Protein AF-A0A2Z4U0R3-F1 (afdb_monomer)

Organism: NCBI:txid2259178

Mean predicted aligned error: 1.86 Å

Foldseek 3Di:
DCCVVPNDPDDDDDDCQQQVQPVGNVLSVVLVVLLVVQLVVCVVVVHPCVVCVVVSLVVSCVVRVSNVSSCVVCVPDDDDDDDD

Sequence (84 aa):
QLLDYLGEDVVLQFGGGTIGHPDGIQAGATANRVALEAMVLARNEGRDYVAEGPQILKDAAKTCGPLQTALDLWKNITFNYTST

Solvent-accessible surface area (backbone atoms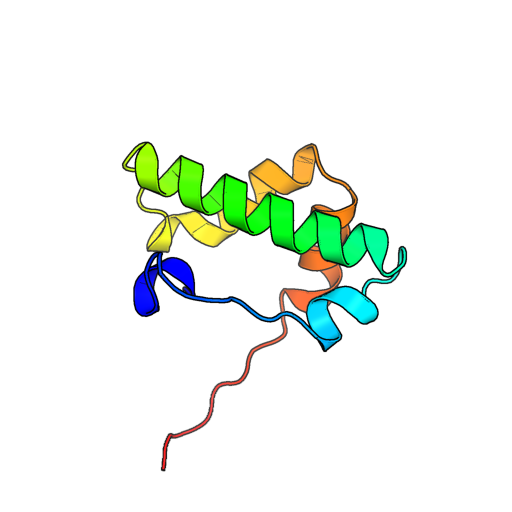 only — not comparable to full-atom values): 5112 Å² total; per-residue (Å²): 96,68,59,78,78,60,55,76,99,62,84,89,83,57,63,67,72,14,64,66,29,90,83,33,48,70,33,16,48,49,20,56,50,52,49,50,53,54,52,53,50,41,42,75,73,69,47,64,46,74,84,42,36,72,56,56,49,52,60,54,19,77,82,29,68,45,32,38,54,51,47,70,73,48,72,85,71,81,87,89,74,87,82,132

Radius of gyration: 13.17 Å; Cα contacts (8 Å, |Δi|>4): 67; chains: 1; bounding box: 31×30×33 Å

pLDDT: mean 98.31, std 0.65, range [95.62, 98.88]

Secondary structure (DSSP, 8-state):
-HHHHH-SSS----SHHHHT-TT-HHHHHHHHHHHHHHHHHHHHTT--TTTSHHHHHHHHHTT-HHHHHHHHHHTT--------

Nearest PDB structures (foldseek):
  8bdb-assembly1_M  TM=1.004E+00  e=2.283E-10  Griffithsia monilis
  8bdb-assembly1_A  TM=1.004E+00  e=3.078E-10  Griffithsia monilis
  1bwv-assembly1_A  TM=1.006E+00  e=1.641E-09  Galdieria partita
  7qsw-assembly1_C  TM=9.984E-01  e=7.745E-07  synthetic construct
  7qsv-assembly1_B  TM=9.784E-01  e=1.495E-06  synthetic construct

Structure (mmCIF, N/CA/C/O backbone):
data_AF-A0A2Z4U0R3-F1
#
_entry.id   AF-A0A2Z4U0R3-F1
#
loop_
_atom_site.group_PDB
_atom_site.id
_atom_site.type_symbol
_atom_site.label_atom_id
_atom_site.label_alt_id
_atom_site.label_comp_id
_atom_site.label_asym_id
_atom_site.label_entity_id
_atom_site.label_seq_id
_atom_site.pdbx_PDB_ins_code
_atom_site.Cartn_x
_atom_site.Cartn_y
_atom_site.Cartn_z
_atom_site.occupancy
_at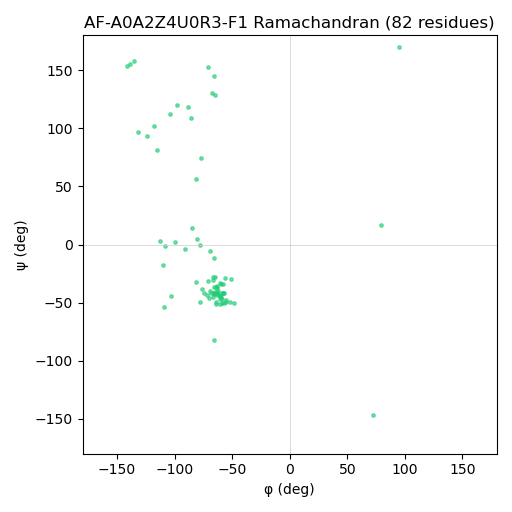om_site.B_iso_or_equiv
_atom_site.auth_seq_id
_atom_site.auth_comp_id
_atom_site.auth_asym_id
_atom_site.auth_atom_id
_atom_site.pdbx_PDB_model_num
ATOM 1 N N . GLN A 1 1 ? -8.963 -2.939 -2.484 1.00 97.62 1 GLN A N 1
ATOM 2 C CA . GLN A 1 1 ? -9.014 -4.068 -3.439 1.00 97.62 1 GLN A CA 1
ATOM 3 C C . GLN A 1 1 ? -8.414 -5.338 -2.842 1.00 97.62 1 GLN A C 1
ATOM 5 O O . GLN A 1 1 ? -9.195 -6.167 -2.421 1.00 97.62 1 GLN A O 1
ATOM 10 N N . LEU A 1 2 ? -7.086 -5.510 -2.737 1.00 98.44 2 LEU A N 1
ATOM 11 C CA . LEU A 1 2 ? -6.507 -6.789 -2.266 1.00 98.44 2 LEU A CA 1
ATOM 12 C C . LEU A 1 2 ? -7.035 -7.244 -0.895 1.00 98.44 2 LEU A C 1
ATOM 14 O O . LEU A 1 2 ? -7.504 -8.367 -0.784 1.00 98.44 2 LEU A O 1
ATOM 18 N N . LEU A 1 3 ? -7.029 -6.363 0.111 1.00 98.00 3 LEU A N 1
ATOM 19 C CA . LEU A 1 3 ? -7.563 -6.684 1.444 1.00 98.00 3 LEU A CA 1
ATOM 20 C C . LEU A 1 3 ? -9.056 -7.044 1.443 1.00 98.00 3 LEU A C 1
ATOM 22 O O . LEU A 1 3 ? -9.476 -7.871 2.239 1.00 98.00 3 LEU A O 1
ATOM 26 N N . ASP A 1 4 ? -9.832 -6.436 0.545 1.00 98.19 4 ASP A N 1
ATOM 27 C CA . ASP A 1 4 ? -11.278 -6.659 0.432 1.00 98.19 4 ASP A CA 1
ATOM 28 C C . ASP A 1 4 ? -11.583 -8.040 -0.157 1.00 98.19 4 ASP A C 1
ATOM 30 O O . ASP A 1 4 ? -12.404 -8.783 0.368 1.00 98.19 4 ASP A O 1
ATOM 34 N N . TYR A 1 5 ? -10.847 -8.433 -1.198 1.00 98.44 5 TYR A N 1
ATOM 35 C CA . TYR A 1 5 ? -11.049 -9.730 -1.841 1.00 98.44 5 TYR A CA 1
ATOM 36 C C . TYR A 1 5 ? -10.382 -10.899 -1.119 1.00 98.44 5 TYR A C 1
ATOM 38 O O . TYR A 1 5 ? -10.869 -12.023 -1.212 1.00 98.44 5 TYR A O 1
ATOM 46 N N . LEU A 1 6 ? -9.239 -10.667 -0.469 1.00 98.31 6 LEU A N 1
ATOM 47 C CA . LEU A 1 6 ? -8.363 -11.741 0.005 1.00 98.31 6 LEU A CA 1
ATOM 48 C C . LEU A 1 6 ? -8.339 -11.888 1.533 1.00 98.31 6 LEU A C 1
ATOM 50 O O . LEU A 1 6 ? -7.936 -12.938 2.022 1.00 98.31 6 LEU A O 1
ATOM 54 N N . GLY A 1 7 ? -8.776 -10.879 2.292 1.00 96.44 7 GLY A N 1
ATOM 55 C CA . GLY A 1 7 ? -8.774 -10.929 3.755 1.00 96.44 7 GLY A CA 1
ATOM 56 C C . GLY A 1 7 ? -7.376 -10.818 4.381 1.00 96.44 7 GLY A C 1
ATOM 57 O O . GLY A 1 7 ? -6.521 -10.086 3.882 1.00 96.44 7 GLY A O 1
ATOM 58 N N . GLU A 1 8 ? -7.173 -11.495 5.518 1.00 96.75 8 GLU A N 1
ATOM 59 C CA . GLU A 1 8 ? -5.983 -11.353 6.382 1.00 96.75 8 GLU A CA 1
ATOM 60 C C . GLU A 1 8 ? -4.962 -12.484 6.253 1.00 96.75 8 GLU A C 1
ATOM 62 O O . GLU A 1 8 ? -3.765 -12.214 6.168 1.00 96.75 8 GLU A O 1
ATOM 67 N N . ASP A 1 9 ? -5.419 -13.738 6.226 1.00 98.44 9 ASP A N 1
ATOM 68 C CA . ASP A 1 9 ? -4.559 -14.930 6.249 1.00 98.44 9 ASP A CA 1
ATOM 69 C C . ASP A 1 9 ? -4.003 -15.256 4.854 1.00 98.44 9 ASP A C 1
ATOM 71 O O . ASP A 1 9 ? -4.195 -16.337 4.296 1.00 98.44 9 ASP A O 1
ATOM 75 N N . VAL A 1 10 ? -3.321 -14.276 4.262 1.00 98.56 10 VAL A N 1
ATOM 76 C CA . VAL A 1 10 ? -2.769 -14.330 2.908 1.00 98.56 10 VAL A CA 1
ATOM 77 C C . VAL A 1 10 ? -1.378 -13.712 2.849 1.00 98.56 10 VAL A C 1
ATOM 79 O O . VAL A 1 10 ? -1.013 -12.837 3.631 1.00 98.56 10 VAL A O 1
ATOM 82 N N . VAL A 1 11 ? -0.589 -14.135 1.861 1.00 98.56 11 VAL A N 1
ATOM 83 C CA . VAL A 1 11 ? 0.700 -13.510 1.546 1.00 98.56 11 VAL A CA 1
ATOM 84 C C . VAL A 1 11 ? 0.542 -12.656 0.294 1.00 98.56 11 VAL A C 1
ATOM 86 O O . VAL A 1 11 ? 0.358 -13.180 -0.803 1.00 98.56 11 VAL A O 1
ATOM 89 N N . LEU A 1 12 ? 0.653 -11.335 0.440 1.00 98.62 12 LEU A N 1
ATOM 90 C CA . LEU A 1 12 ? 0.676 -10.407 -0.692 1.00 98.62 12 LEU A CA 1
ATOM 91 C C . LEU A 1 12 ? 2.112 -10.275 -1.222 1.00 98.62 12 LEU A C 1
ATOM 93 O O . LEU A 1 12 ? 2.979 -9.701 -0.563 1.00 98.62 12 LEU A O 1
ATOM 97 N N . GLN A 1 13 ? 2.377 -10.830 -2.406 1.00 98.69 13 GLN A N 1
ATOM 98 C CA . GLN A 1 13 ? 3.710 -10.829 -3.015 1.00 98.69 13 GLN A CA 1
ATOM 99 C C . GLN A 1 13 ? 3.863 -9.702 -4.041 1.00 98.69 13 GLN A C 1
ATOM 101 O O . GLN A 1 13 ? 3.184 -9.677 -5.065 1.00 98.69 13 GLN A O 1
ATOM 106 N N . PHE A 1 14 ? 4.824 -8.806 -3.810 1.00 98.56 14 PHE A N 1
ATOM 107 C CA . PHE A 1 14 ? 5.128 -7.684 -4.700 1.00 98.56 14 PHE A CA 1
ATOM 108 C C . PHE A 1 14 ? 6.538 -7.831 -5.284 1.00 98.56 14 PHE A C 1
ATOM 110 O O . PHE A 1 14 ? 7.482 -7.231 -4.780 1.00 98.56 14 PHE A O 1
ATOM 117 N N . GLY A 1 15 ? 6.700 -8.638 -6.340 1.00 98.38 15 GLY A N 1
ATOM 118 C CA . GLY A 1 15 ? 7.994 -8.826 -7.016 1.00 98.38 15 GLY A CA 1
ATOM 119 C C . GLY A 1 15 ? 8.471 -7.545 -7.710 1.00 98.38 15 GLY A C 1
ATOM 120 O O . GLY A 1 15 ? 9.243 -6.763 -7.151 1.00 98.38 15 GLY A O 1
ATOM 121 N N . GLY A 1 16 ? 7.956 -7.286 -8.917 1.00 98.31 16 GLY A N 1
ATOM 122 C CA . GLY A 1 16 ? 8.260 -6.057 -9.664 1.00 98.31 16 GLY A CA 1
ATOM 123 C C . GLY A 1 16 ? 7.892 -4.777 -8.903 1.00 98.31 16 GLY A C 1
ATOM 124 O O . GLY A 1 16 ? 8.640 -3.807 -8.957 1.00 98.31 16 GLY A O 1
ATOM 125 N N . GLY A 1 17 ? 6.812 -4.809 -8.112 1.00 98.00 17 GLY A N 1
ATOM 126 C CA . GLY A 1 17 ? 6.376 -3.690 -7.264 1.00 98.00 17 GLY A CA 1
ATOM 127 C C . GLY A 1 17 ? 7.283 -3.378 -6.064 1.00 98.00 17 GLY A C 1
ATOM 128 O O . GLY A 1 17 ? 7.048 -2.396 -5.372 1.00 98.00 17 GLY A O 1
ATOM 129 N N . THR A 1 18 ? 8.312 -4.190 -5.798 1.00 98.75 18 THR A N 1
ATOM 130 C CA . THR A 1 18 ? 9.354 -3.888 -4.798 1.00 98.75 18 THR A CA 1
ATOM 131 C C . THR A 1 18 ? 10.675 -3.563 -5.483 1.00 98.75 18 THR A C 1
ATOM 133 O O . THR A 1 18 ? 11.265 -2.514 -5.244 1.00 98.75 18 THR A O 1
ATOM 136 N N . ILE A 1 19 ? 11.143 -4.461 -6.355 1.00 98.62 19 ILE A N 1
ATOM 137 C CA . ILE A 1 19 ? 12.477 -4.358 -6.966 1.00 98.62 19 ILE A CA 1
ATOM 138 C C . ILE A 1 19 ? 12.539 -3.208 -7.980 1.00 98.62 19 ILE A C 1
ATOM 140 O O . ILE A 1 19 ? 13.584 -2.584 -8.130 1.00 98.62 19 ILE A O 1
ATOM 144 N N . GLY A 1 20 ? 11.423 -2.899 -8.645 1.00 98.31 20 GLY A N 1
ATOM 145 C CA . GLY A 1 20 ? 11.326 -1.818 -9.625 1.00 98.31 20 GLY A CA 1
ATOM 146 C C . GLY A 1 20 ? 11.149 -0.420 -9.027 1.00 98.31 20 GLY A C 1
ATOM 147 O O . GLY A 1 20 ? 10.931 0.520 -9.787 1.00 98.31 20 GLY A O 1
ATOM 148 N N . HIS A 1 21 ? 11.198 -0.263 -7.700 1.00 98.75 21 HIS A N 1
ATOM 149 C CA . HIS A 1 21 ? 11.083 1.050 -7.072 1.00 98.75 21 HIS A CA 1
ATOM 150 C C . HIS A 1 21 ? 12.319 1.916 -7.397 1.00 98.75 21 HIS A C 1
ATOM 152 O O . HIS A 1 21 ? 13.446 1.452 -7.202 1.00 98.75 21 HIS A O 1
ATOM 158 N N . PRO A 1 22 ? 12.153 3.172 -7.852 1.00 98.31 22 PRO A N 1
ATOM 159 C CA . PRO A 1 22 ? 13.257 3.989 -8.368 1.00 98.31 22 PRO A CA 1
ATOM 160 C C . PRO A 1 22 ? 14.276 4.367 -7.286 1.00 98.31 22 PRO A C 1
ATOM 162 O O . PRO A 1 22 ? 15.467 4.434 -7.566 1.00 98.31 22 PRO A O 1
ATOM 165 N N . ASP A 1 23 ? 13.826 4.508 -6.037 1.00 98.56 23 ASP A N 1
ATOM 166 C CA . ASP A 1 23 ? 14.697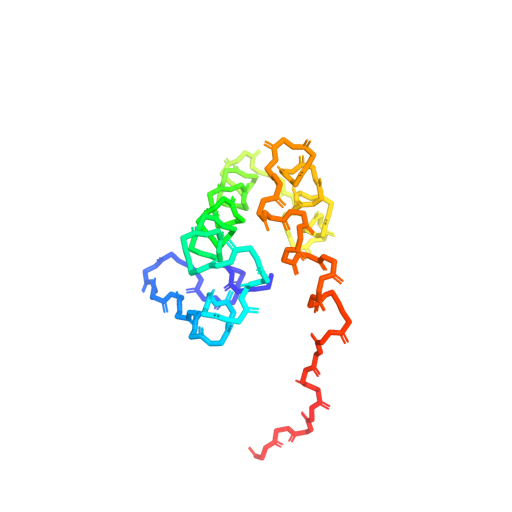 4.793 -4.885 1.00 98.56 23 ASP A CA 1
ATOM 167 C C . ASP A 1 23 ? 15.319 3.521 -4.261 1.00 98.56 23 ASP A C 1
ATOM 169 O O . ASP A 1 23 ? 15.840 3.543 -3.146 1.00 98.56 23 ASP A O 1
ATOM 173 N N . GLY A 1 24 ? 15.248 2.387 -4.965 1.00 98.50 24 GLY A N 1
ATOM 174 C CA . GLY A 1 24 ? 15.856 1.117 -4.573 1.00 98.50 24 GLY A CA 1
ATOM 175 C C . GLY A 1 24 ? 14.928 0.147 -3.830 1.00 98.50 24 GLY A C 1
ATOM 176 O O . GLY A 1 24 ? 13.823 0.476 -3.397 1.00 98.50 24 GLY A O 1
ATOM 177 N N . ILE A 1 25 ? 15.412 -1.089 -3.660 1.00 98.75 25 ILE A N 1
ATOM 178 C CA . ILE A 1 25 ? 14.640 -2.237 -3.143 1.00 98.75 25 ILE A CA 1
ATOM 179 C C . ILE A 1 25 ? 14.086 -1.975 -1.735 1.00 98.75 25 ILE A C 1
ATOM 181 O O . ILE A 1 25 ? 12.934 -2.299 -1.449 1.00 98.75 25 ILE A O 1
ATOM 185 N N . GLN A 1 26 ? 14.884 -1.368 -0.850 1.00 98.81 26 GLN A N 1
AT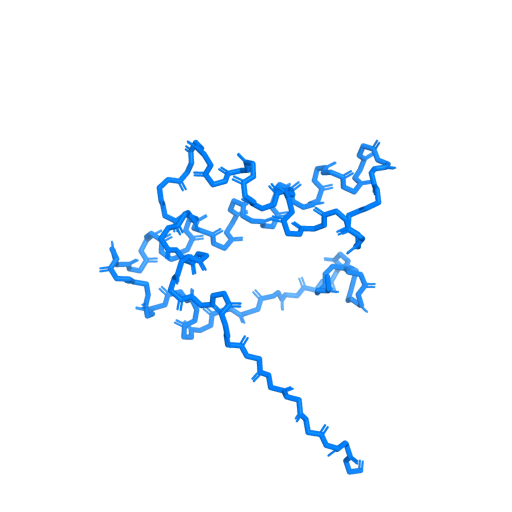OM 186 C CA . GLN A 1 26 ? 14.454 -1.058 0.518 1.00 98.81 26 GLN A CA 1
ATOM 187 C C . GLN A 1 26 ? 13.301 -0.045 0.541 1.00 98.81 26 GLN A C 1
ATOM 189 O O . GLN A 1 26 ? 12.384 -0.175 1.356 1.00 98.81 26 GLN A O 1
ATO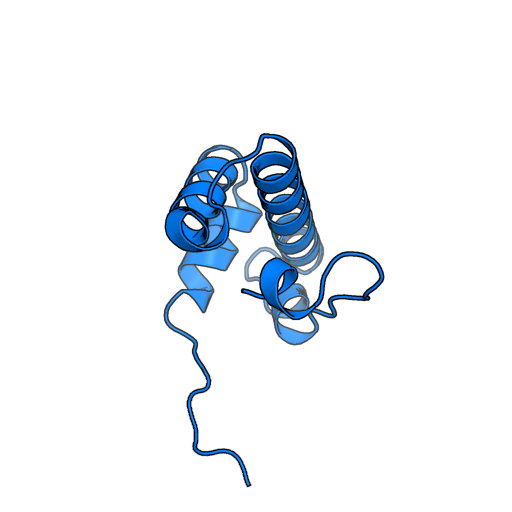M 194 N N . ALA A 1 27 ? 13.316 0.932 -0.370 1.00 98.75 27 ALA A N 1
ATOM 195 C CA . ALA A 1 27 ? 12.234 1.895 -0.516 1.00 98.75 27 ALA A CA 1
ATOM 196 C C . ALA A 1 27 ? 10.959 1.202 -1.021 1.00 98.75 27 ALA A C 1
ATOM 198 O O . ALA A 1 27 ? 9.905 1.364 -0.412 1.00 98.75 27 ALA A O 1
ATOM 199 N N . GLY A 1 28 ? 11.064 0.332 -2.032 1.00 98.81 28 GLY A N 1
ATOM 200 C CA . GLY A 1 28 ? 9.928 -0.466 -2.508 1.00 98.81 28 GLY A CA 1
ATOM 201 C C . GLY A 1 28 ? 9.310 -1.348 -1.417 1.00 98.81 28 GLY A C 1
ATOM 202 O O . GLY A 1 28 ? 8.090 -1.403 -1.270 1.00 98.81 28 GLY A O 1
ATOM 203 N N . ALA A 1 29 ? 10.142 -1.985 -0.589 1.00 98.88 29 ALA A N 1
ATOM 204 C CA . ALA A 1 29 ? 9.665 -2.802 0.525 1.00 98.88 29 ALA A CA 1
ATOM 205 C C . ALA A 1 29 ? 8.958 -1.945 1.588 1.00 98.88 29 ALA A C 1
ATOM 207 O O . ALA A 1 29 ? 7.884 -2.310 2.067 1.00 98.88 29 ALA A O 1
ATOM 208 N N . THR A 1 30 ? 9.529 -0.779 1.908 1.00 98.88 30 THR A N 1
ATOM 209 C CA . THR A 1 30 ? 8.920 0.207 2.815 1.00 98.88 30 THR A CA 1
ATOM 210 C C . THR A 1 30 ? 7.563 0.679 2.294 1.00 98.88 30 THR A C 1
ATOM 212 O O . THR A 1 30 ? 6.599 0.698 3.053 1.00 98.88 30 THR A O 1
ATOM 215 N N . ALA A 1 31 ? 7.456 1.000 1.002 1.00 98.88 31 ALA A N 1
ATOM 216 C CA . ALA A 1 31 ? 6.217 1.462 0.383 1.00 98.88 31 ALA A CA 1
ATOM 217 C C . ALA A 1 31 ? 5.084 0.432 0.528 1.00 98.88 31 ALA A C 1
ATOM 219 O O . ALA A 1 31 ? 4.004 0.766 1.018 1.00 98.88 31 ALA A O 1
ATOM 220 N N . ASN A 1 32 ? 5.347 -0.833 0.179 1.00 98.81 32 ASN A N 1
ATOM 221 C CA . ASN A 1 32 ? 4.356 -1.909 0.286 1.00 98.81 32 ASN A CA 1
ATOM 222 C C . ASN A 1 32 ? 3.922 -2.151 1.741 1.00 98.81 32 ASN A C 1
ATOM 224 O O . ASN A 1 32 ? 2.736 -2.341 2.013 1.00 98.81 32 ASN A O 1
ATOM 228 N N . ARG A 1 33 ? 4.871 -2.097 2.686 1.00 98.88 33 ARG A N 1
ATOM 229 C CA . ARG A 1 33 ? 4.602 -2.259 4.121 1.00 98.88 33 ARG A CA 1
ATOM 230 C C . ARG A 1 33 ? 3.705 -1.143 4.662 1.00 98.88 33 ARG A C 1
ATOM 232 O O . ARG A 1 33 ? 2.685 -1.438 5.277 1.00 98.88 33 ARG A O 1
ATOM 239 N N . VAL A 1 34 ? 4.055 0.118 4.397 1.00 98.88 34 VAL A N 1
ATOM 240 C CA . VAL A 1 34 ? 3.291 1.285 4.869 1.00 98.88 34 VAL A CA 1
ATOM 241 C C . VAL A 1 34 ? 1.889 1.303 4.262 1.00 98.88 34 VAL A C 1
ATOM 243 O O . VAL A 1 34 ? 0.925 1.554 4.980 1.00 98.88 34 VAL A O 1
ATOM 246 N N . ALA A 1 35 ? 1.749 0.980 2.971 1.00 98.88 35 ALA A N 1
ATOM 247 C CA . ALA A 1 35 ? 0.441 0.871 2.326 1.00 98.88 35 ALA A CA 1
ATOM 248 C C . ALA A 1 35 ? -0.453 -0.174 3.011 1.00 98.88 35 ALA A C 1
ATOM 250 O O . ALA A 1 35 ? -1.614 0.107 3.303 1.00 98.88 35 ALA A O 1
ATOM 251 N N . LEU A 1 36 ? 0.084 -1.367 3.289 1.00 98.75 36 LEU A N 1
ATOM 252 C CA . LEU A 1 36 ? -0.667 -2.439 3.940 1.00 98.75 36 LEU A CA 1
ATOM 253 C C . LEU A 1 36 ? -1.097 -2.052 5.360 1.00 98.75 36 LEU A C 1
ATOM 255 O O . LEU A 1 36 ? -2.273 -2.178 5.692 1.00 98.75 36 LEU A O 1
ATOM 259 N N . GLU A 1 37 ? -0.170 -1.553 6.180 1.00 98.81 37 GLU A N 1
ATOM 260 C CA . GLU A 1 37 ? -0.457 -1.171 7.568 1.00 98.81 37 GLU A CA 1
ATOM 261 C C . GLU A 1 37 ? -1.474 -0.021 7.647 1.00 98.81 37 GLU A C 1
ATOM 263 O O . GLU A 1 37 ? -2.414 -0.096 8.438 1.00 98.81 37 GLU A O 1
ATOM 268 N N . ALA A 1 38 ? -1.361 0.994 6.780 1.00 98.81 38 ALA A N 1
ATOM 269 C CA . ALA A 1 38 ? -2.318 2.102 6.720 1.00 98.81 38 ALA A CA 1
ATOM 270 C C . ALA A 1 38 ? -3.731 1.633 6.343 1.00 98.81 38 ALA A C 1
ATOM 272 O O . ALA A 1 38 ? -4.719 2.063 6.941 1.00 98.81 38 ALA A O 1
ATOM 273 N N . MET A 1 39 ? -3.834 0.725 5.369 1.00 98.75 39 MET A N 1
ATOM 274 C CA . MET A 1 39 ? -5.119 0.179 4.937 1.00 98.75 39 MET A CA 1
ATOM 275 C C . MET A 1 39 ? -5.754 -0.728 6.001 1.00 98.75 39 MET A C 1
ATOM 277 O O . MET A 1 39 ? -6.962 -0.648 6.221 1.00 98.75 39 MET A O 1
ATOM 281 N N . VAL A 1 40 ? -4.959 -1.557 6.687 1.00 98.56 40 VAL A N 1
ATOM 282 C CA . VAL A 1 40 ? -5.435 -2.411 7.791 1.00 98.56 40 VAL A CA 1
ATOM 283 C C . VAL A 1 40 ? -5.899 -1.567 8.977 1.00 98.56 40 VAL A C 1
ATOM 285 O O . VAL A 1 40 ? -6.952 -1.856 9.543 1.00 98.56 40 VAL A O 1
ATOM 288 N N . LEU A 1 41 ? -5.167 -0.504 9.327 1.00 98.56 41 LEU A N 1
ATOM 289 C CA . LEU A 1 41 ? -5.578 0.419 10.384 1.00 98.56 41 LEU A CA 1
ATOM 290 C C . LEU A 1 41 ? -6.921 1.078 10.050 1.00 98.56 41 LEU A C 1
ATOM 292 O O . LEU A 1 41 ? -7.852 0.984 10.844 1.00 98.56 41 LEU A O 1
ATOM 296 N N . ALA A 1 42 ? -7.055 1.656 8.852 1.00 98.56 42 ALA A N 1
ATOM 297 C CA . ALA A 1 42 ? -8.295 2.300 8.419 1.00 98.56 42 ALA A CA 1
ATOM 298 C C . ALA A 1 42 ? -9.495 1.338 8.446 1.00 98.56 42 ALA A C 1
ATOM 300 O O . ALA A 1 42 ? -10.577 1.703 8.906 1.00 98.56 42 ALA A O 1
ATOM 301 N N . ARG A 1 43 ? -9.297 0.092 8.000 1.00 98.25 43 ARG A N 1
ATOM 302 C CA . ARG A 1 43 ? -10.311 -0.965 8.098 1.00 98.25 43 ARG A CA 1
ATOM 303 C C . ARG A 1 43 ? -10.694 -1.243 9.554 1.00 98.25 43 ARG A C 1
ATOM 305 O O . ARG A 1 43 ? -11.878 -1.327 9.861 1.00 98.25 43 ARG A O 1
ATOM 312 N N . ASN A 1 44 ? -9.714 -1.388 10.446 1.00 98.44 44 ASN A N 1
ATOM 313 C CA . ASN A 1 44 ? -9.957 -1.688 11.862 1.00 98.44 44 ASN A CA 1
ATOM 314 C C . ASN A 1 44 ? -10.655 -0.535 12.599 1.00 98.44 44 ASN A C 1
ATOM 316 O O . ASN A 1 44 ? -11.396 -0.777 13.547 1.00 98.44 44 ASN A O 1
ATOM 320 N N . GLU A 1 45 ? -10.459 0.701 12.144 1.00 98.44 45 GLU A N 1
ATOM 321 C CA . GLU A 1 45 ? -11.175 1.892 12.619 1.00 98.44 45 GLU A CA 1
ATOM 322 C C . GLU A 1 45 ? -12.602 2.012 12.048 1.00 98.44 45 GLU A C 1
ATOM 324 O O . GLU A 1 45 ? -13.322 2.952 12.376 1.00 98.44 45 GLU A O 1
ATOM 329 N N . GLY A 1 46 ? -13.035 1.065 11.210 1.00 98.12 46 GLY A N 1
ATOM 330 C CA . GLY A 1 46 ? -14.3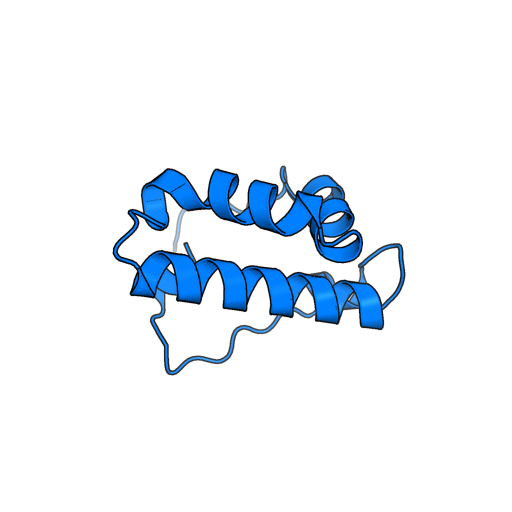83 1.027 10.644 1.00 98.12 46 GLY A CA 1
ATOM 331 C C . GLY A 1 46 ? -14.604 1.969 9.460 1.00 98.12 46 GLY A C 1
ATOM 332 O O . GLY A 1 46 ? -15.753 2.243 9.117 1.00 98.12 46 GLY A O 1
ATOM 333 N N . ARG A 1 47 ? -13.537 2.475 8.827 1.00 98.06 47 ARG A N 1
ATOM 334 C CA . ARG A 1 47 ? -13.654 3.286 7.604 1.00 98.06 47 ARG A CA 1
ATOM 335 C C . ARG A 1 47 ? -14.079 2.430 6.417 1.00 98.06 47 ARG A C 1
ATOM 337 O O . ARG A 1 47 ? -13.720 1.251 6.337 1.00 98.06 47 ARG A O 1
ATOM 344 N N . ASP A 1 48 ? -14.748 3.043 5.440 1.00 97.75 48 ASP A N 1
ATOM 345 C CA . ASP A 1 48 ? -15.026 2.392 4.159 1.00 97.75 48 ASP A CA 1
ATOM 346 C C . ASP A 1 48 ? -13.754 2.397 3.303 1.00 97.75 48 ASP A C 1
ATOM 348 O O . ASP A 1 48 ? -13.583 3.162 2.356 1.00 97.75 48 ASP A O 1
ATOM 352 N N . TYR A 1 49 ? -12.808 1.535 3.662 1.00 97.50 49 TYR A N 1
ATOM 353 C CA . TYR A 1 49 ? -11.512 1.440 3.000 1.00 97.50 49 TYR A CA 1
ATOM 354 C C . TYR A 1 49 ? -11.607 0.959 1.539 1.00 97.50 49 TYR A C 1
ATOM 356 O O . TYR A 1 49 ? -10.621 1.048 0.801 1.00 97.50 49 TYR A O 1
ATOM 364 N N . VAL A 1 50 ? -12.768 0.458 1.101 1.00 97.31 50 VAL A N 1
ATOM 365 C CA . VAL A 1 50 ? -13.012 0.075 -0.293 1.00 97.31 50 VAL A CA 1
ATOM 366 C C . VAL A 1 50 ? -13.274 1.322 -1.131 1.00 97.31 50 VAL A C 1
ATOM 368 O O . VAL A 1 50 ? -12.607 1.510 -2.152 1.00 97.31 50 VAL A O 1
ATOM 371 N N . ALA A 1 51 ? -14.166 2.205 -0.679 1.00 98.19 51 ALA A N 1
ATOM 372 C CA . ALA A 1 51 ? -14.443 3.472 -1.353 1.00 98.19 51 ALA A CA 1
ATOM 373 C C . ALA A 1 51 ? -13.338 4.522 -1.122 1.00 98.19 51 ALA A C 1
ATOM 375 O O . ALA A 1 51 ? -12.961 5.257 -2.036 1.00 98.19 51 ALA A O 1
ATOM 376 N N . GLU A 1 52 ? -12.780 4.578 0.088 1.00 98.25 52 GLU A N 1
ATOM 377 C CA . GLU A 1 52 ? -11.805 5.589 0.517 1.00 98.25 52 GLU A CA 1
ATOM 378 C C . GLU A 1 52 ? -10.342 5.182 0.270 1.00 98.25 52 GLU A C 1
ATOM 380 O O . GLU A 1 52 ? -9.428 5.977 0.507 1.00 98.25 52 GLU A O 1
ATOM 385 N N . GLY A 1 53 ? -10.088 3.961 -0.214 1.00 98.44 53 GLY A N 1
ATOM 386 C CA . GLY A 1 53 ? -8.747 3.373 -0.333 1.00 98.44 53 GLY A CA 1
ATOM 387 C C . GLY A 1 53 ? -7.691 4.280 -0.984 1.00 98.44 53 GLY A C 1
ATOM 388 O O . GLY A 1 53 ? -6.631 4.491 -0.390 1.00 98.44 53 GLY A O 1
ATOM 389 N N . PRO A 1 54 ? -7.954 4.890 -2.158 1.00 98.38 54 PRO A N 1
ATOM 390 C CA . PRO A 1 54 ? -7.006 5.816 -2.775 1.00 98.38 54 PRO A CA 1
ATOM 391 C C . PRO A 1 54 ? -6.668 7.027 -1.899 1.00 98.38 54 PRO A C 1
ATOM 393 O O . PRO A 1 54 ? -5.540 7.512 -1.949 1.00 98.38 54 PRO A O 1
ATOM 396 N N . GLN A 1 55 ? -7.619 7.532 -1.109 1.00 98.62 55 GLN A N 1
ATOM 397 C CA . GLN A 1 55 ? -7.382 8.666 -0.219 1.00 98.62 55 GLN A CA 1
ATOM 398 C C . GLN A 1 55 ? -6.562 8.246 1.008 1.00 98.62 55 GLN A C 1
ATOM 400 O O . GLN A 1 55 ? -5.606 8.938 1.343 1.00 98.62 55 GLN A O 1
ATOM 405 N N . ILE A 1 56 ? -6.852 7.082 1.601 1.00 98.75 56 ILE A N 1
ATOM 406 C CA . ILE A 1 56 ? -6.069 6.506 2.711 1.00 98.75 56 ILE A CA 1
ATOM 407 C C . ILE A 1 56 ? -4.591 6.366 2.322 1.00 98.75 56 ILE A C 1
ATOM 409 O O . ILE A 1 56 ? -3.707 6.806 3.057 1.00 98.75 56 ILE A O 1
ATOM 413 N N . LEU A 1 57 ? -4.316 5.814 1.136 1.00 98.75 57 LEU A N 1
ATOM 414 C CA . LEU A 1 57 ? -2.947 5.653 0.637 1.00 98.75 57 LEU A CA 1
ATOM 415 C C . LEU A 1 57 ? -2.257 6.998 0.378 1.00 98.75 57 LEU A C 1
ATOM 417 O O . LEU A 1 57 ? -1.090 7.161 0.729 1.00 98.75 57 LEU A O 1
ATOM 421 N N . LYS A 1 58 ? -2.970 7.979 -0.195 1.00 98.69 58 LYS A N 1
ATOM 422 C CA . LYS A 1 58 ? -2.438 9.338 -0.390 1.00 98.69 58 LYS A CA 1
ATOM 423 C C . LYS A 1 58 ? -2.135 10.032 0.936 1.00 98.69 58 LYS A C 1
ATOM 425 O O . LYS A 1 58 ? -1.150 10.756 1.023 1.00 98.69 58 LYS A O 1
ATOM 430 N N . ASP A 1 59 ? -2.957 9.828 1.960 1.00 98.69 59 ASP A N 1
ATOM 431 C CA . ASP A 1 59 ? -2.725 10.408 3.282 1.00 98.69 59 ASP A CA 1
ATOM 432 C C . AS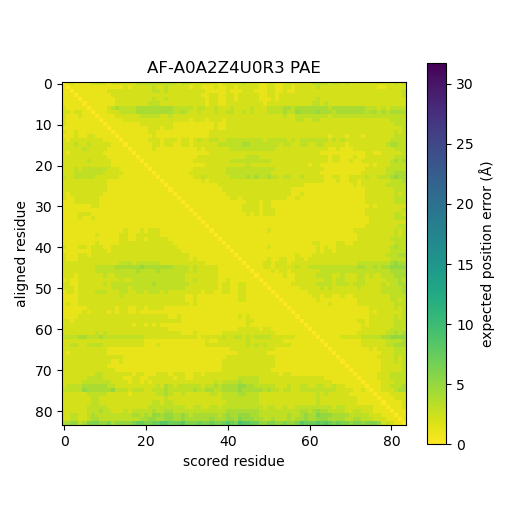P A 1 59 ? -1.499 9.794 3.962 1.00 98.69 59 ASP A C 1
ATOM 434 O O . ASP A 1 59 ? -0.670 10.536 4.485 1.00 98.69 59 ASP A O 1
ATOM 438 N N . ALA A 1 60 ? -1.318 8.474 3.869 1.00 98.75 60 ALA A N 1
ATOM 439 C CA . ALA A 1 60 ? -0.103 7.807 4.338 1.00 98.75 60 ALA A CA 1
ATOM 440 C C . ALA A 1 60 ? 1.153 8.258 3.564 1.00 98.75 60 ALA A C 1
ATOM 442 O O . ALA A 1 60 ? 2.229 8.415 4.140 1.00 98.75 60 ALA A O 1
ATOM 443 N N . ALA A 1 61 ? 1.022 8.520 2.261 1.00 98.69 61 ALA A N 1
ATOM 444 C CA . ALA A 1 61 ? 2.125 8.974 1.417 1.00 98.69 61 ALA A CA 1
ATOM 445 C C . ALA A 1 61 ? 2.662 10.364 1.801 1.00 98.69 61 ALA A C 1
ATOM 447 O O . ALA A 1 61 ? 3.856 10.616 1.642 1.00 98.69 61 ALA A O 1
ATOM 448 N N . LYS A 1 62 ? 1.834 11.244 2.386 1.00 98.62 62 LYS A N 1
ATOM 449 C CA . LYS A 1 62 ? 2.261 12.588 2.834 1.00 98.62 62 LYS A CA 1
ATOM 450 C C . LYS A 1 62 ? 3.436 12.554 3.813 1.00 98.62 62 LYS A C 1
ATOM 452 O O . LYS A 1 62 ? 4.209 13.506 3.864 1.00 98.62 62 LYS A O 1
ATOM 457 N N . THR A 1 63 ? 3.563 11.484 4.596 1.00 98.06 63 THR A N 1
ATOM 458 C CA . THR A 1 63 ? 4.641 11.293 5.578 1.00 98.06 63 THR A CA 1
ATOM 459 C C . THR A 1 63 ? 5.593 10.153 5.206 1.00 98.06 63 THR A C 1
ATOM 461 O O . THR A 1 63 ? 6.536 9.878 5.945 1.00 98.06 63 THR A 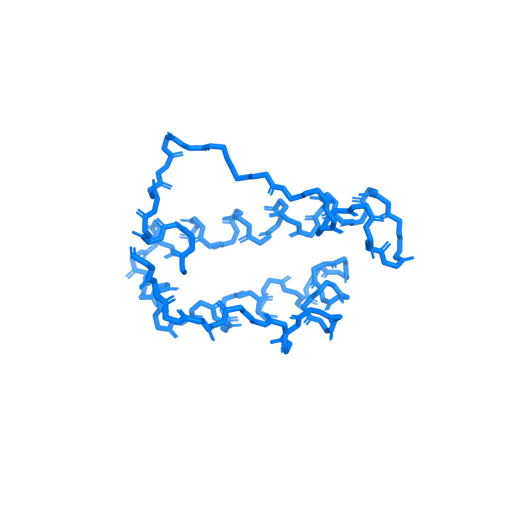O 1
ATOM 464 N N . CYS A 1 64 ? 5.398 9.513 4.049 1.00 98.69 64 CYS A N 1
ATOM 465 C CA . CYS A 1 64 ? 6.211 8.398 3.576 1.00 98.69 64 CYS A CA 1
ATOM 466 C C . CYS A 1 64 ? 6.636 8.613 2.116 1.00 98.69 64 CYS A C 1
ATOM 468 O O . CYS A 1 64 ? 5.912 8.266 1.183 1.00 98.69 64 CYS A O 1
ATOM 470 N N . GLY A 1 65 ? 7.854 9.132 1.927 1.00 98.69 65 GLY A N 1
ATOM 471 C CA . GLY A 1 65 ? 8.448 9.362 0.603 1.00 98.69 65 GLY A CA 1
ATOM 472 C C . GLY A 1 65 ? 8.430 8.129 -0.316 1.00 98.69 65 GLY A C 1
ATOM 473 O O . GLY A 1 65 ? 7.926 8.243 -1.429 1.00 98.69 65 GLY A O 1
ATOM 474 N N . PRO A 1 66 ? 8.876 6.937 0.134 1.00 98.88 66 PRO A N 1
ATOM 475 C CA . PRO A 1 66 ? 8.802 5.726 -0.684 1.00 98.88 66 PRO A CA 1
ATOM 476 C C . PRO A 1 66 ? 7.384 5.385 -1.156 1.00 98.88 66 PRO A C 1
ATOM 478 O O . PRO A 1 66 ? 7.178 5.044 -2.316 1.00 98.88 66 PRO A O 1
ATOM 481 N N . LEU A 1 67 ? 6.376 5.518 -0.286 1.00 98.88 67 LEU A N 1
ATOM 482 C CA . LEU A 1 67 ? 4.992 5.282 -0.693 1.00 98.88 67 LEU A CA 1
ATOM 483 C C . LEU A 1 67 ? 4.525 6.324 -1.719 1.00 98.88 67 LEU A C 1
ATOM 485 O O . LEU A 1 67 ? 3.890 5.955 -2.703 1.00 98.88 67 LEU A O 1
ATOM 489 N N . GLN A 1 68 ? 4.870 7.601 -1.531 1.00 98.81 68 GLN A N 1
ATOM 490 C CA . GLN A 1 68 ? 4.557 8.656 -2.497 1.00 98.81 68 GLN A CA 1
ATOM 491 C C . GLN A 1 68 ? 5.130 8.334 -3.883 1.00 98.81 68 GLN A C 1
ATOM 493 O O . GLN A 1 68 ? 4.388 8.329 -4.867 1.00 98.81 68 GLN A O 1
ATOM 498 N N .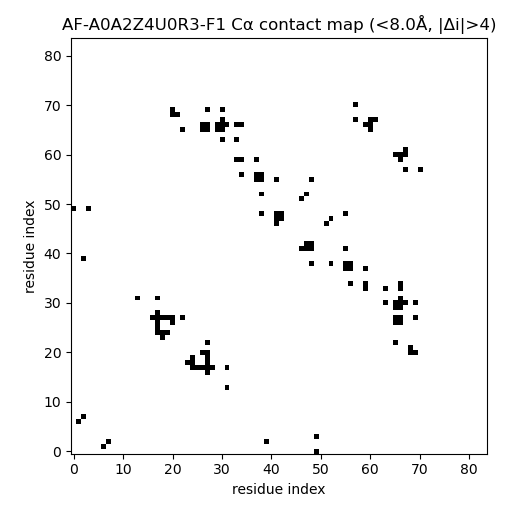 THR A 1 69 ? 6.416 7.987 -3.953 1.00 98.81 69 THR A N 1
ATOM 499 C CA . THR A 1 69 ? 7.084 7.633 -5.209 1.00 98.81 69 THR A CA 1
ATOM 500 C C . THR A 1 69 ? 6.437 6.415 -5.877 1.00 98.81 69 THR A C 1
ATOM 502 O O . THR A 1 69 ? 6.165 6.442 -7.079 1.00 98.81 69 THR A O 1
ATOM 505 N N . ALA A 1 70 ? 6.129 5.364 -5.111 1.00 98.75 70 ALA A N 1
ATOM 506 C CA . ALA A 1 70 ? 5.450 4.172 -5.618 1.00 98.75 70 ALA A CA 1
ATOM 507 C C . ALA A 1 70 ? 4.063 4.488 -6.207 1.00 98.75 70 ALA A C 1
ATOM 509 O O . ALA A 1 70 ? 3.724 4.013 -7.296 1.00 98.75 70 ALA A O 1
ATOM 510 N N . LEU A 1 71 ? 3.266 5.311 -5.514 1.00 98.62 71 LEU A N 1
ATOM 511 C CA . LEU A 1 71 ? 1.951 5.735 -5.997 1.00 98.62 71 LEU A CA 1
ATOM 512 C C . LEU A 1 71 ? 2.075 6.539 -7.292 1.00 98.62 71 LEU A C 1
ATOM 514 O O . LEU A 1 71 ? 1.323 6.296 -8.232 1.00 98.62 71 LEU A O 1
ATOM 518 N N . ASP A 1 72 ? 3.028 7.464 -7.380 1.00 98.38 72 ASP A N 1
ATOM 519 C CA . ASP A 1 72 ? 3.212 8.263 -8.590 1.00 98.38 72 ASP A CA 1
ATOM 520 C C . ASP A 1 72 ? 3.659 7.441 -9.794 1.00 98.38 72 ASP A C 1
ATOM 522 O O . ASP A 1 72 ? 3.187 7.697 -10.906 1.00 98.38 72 ASP A O 1
ATOM 526 N N . LEU A 1 73 ? 4.506 6.436 -9.567 1.00 97.94 73 LEU A N 1
ATOM 527 C CA . LEU A 1 73 ? 5.016 5.564 -10.615 1.00 97.94 73 LEU A CA 1
ATOM 528 C C . LEU A 1 73 ? 3.935 4.633 -11.185 1.00 97.94 73 LEU A C 1
ATOM 530 O O . LEU A 1 73 ? 3.826 4.496 -12.403 1.00 97.94 73 LEU A O 1
ATOM 534 N N . TRP A 1 74 ? 3.136 3.989 -10.326 1.00 97.81 74 TRP A N 1
ATOM 535 C CA . TRP A 1 74 ? 2.248 2.894 -10.743 1.00 97.81 74 TRP A CA 1
ATOM 536 C C . TRP A 1 74 ? 0.747 3.223 -10.753 1.00 97.81 74 TRP A C 1
ATOM 538 O O . TRP A 1 74 ? -0.037 2.376 -11.176 1.00 97.81 74 TRP A O 1
ATOM 548 N N . LYS A 1 75 ? 0.314 4.437 -10.373 1.00 95.88 75 LYS A N 1
ATOM 549 C CA . LYS A 1 75 ? -1.118 4.826 -10.277 1.00 95.88 75 LYS A CA 1
ATOM 550 C C . LYS A 1 75 ? -1.991 4.535 -11.500 1.00 95.88 75 LYS A C 1
ATOM 552 O O . LYS A 1 75 ? -3.190 4.337 -11.343 1.00 95.88 75 LYS A O 1
ATOM 557 N N . ASN A 1 76 ? -1.416 4.537 -12.702 1.00 97.00 76 ASN A N 1
ATOM 558 C CA . ASN A 1 76 ? -2.162 4.342 -13.950 1.00 97.00 76 ASN A CA 1
ATOM 559 C C . ASN A 1 76 ? -2.061 2.908 -14.498 1.00 97.00 76 ASN A C 1
ATOM 561 O O . ASN A 1 76 ? -2.579 2.628 -15.578 1.00 97.00 76 ASN A O 1
ATOM 565 N N . ILE A 1 77 ? -1.381 2.003 -13.791 1.00 97.75 77 ILE A N 1
ATOM 566 C CA . ILE A 1 77 ? -1.188 0.623 -14.233 1.00 97.75 77 ILE A CA 1
ATOM 567 C C . ILE A 1 77 ? -2.357 -0.232 -13.747 1.00 97.75 77 ILE A C 1
ATOM 569 O O . ILE A 1 77 ? -2.571 -0.392 -12.548 1.00 97.75 77 ILE A O 1
ATOM 573 N N . THR A 1 78 ? -3.108 -0.802 -14.688 1.00 97.56 78 THR A N 1
ATOM 574 C CA . THR A 1 78 ? -4.204 -1.742 -14.418 1.00 97.56 78 THR A CA 1
ATOM 575 C C . THR A 1 78 ? -4.210 -2.851 -15.468 1.00 97.56 78 THR A C 1
ATOM 577 O O . THR A 1 78 ? -3.748 -2.652 -16.592 1.00 97.56 78 THR A O 1
ATOM 580 N N . PHE A 1 79 ? -4.731 -4.024 -15.107 1.00 97.62 79 PHE A N 1
ATOM 581 C CA . PHE A 1 79 ? -4.839 -5.179 -16.000 1.00 97.62 79 PHE A CA 1
ATOM 582 C C . PHE A 1 79 ? -6.300 -5.627 -16.061 1.00 97.62 79 PHE A C 1
ATOM 584 O O . PHE A 1 79 ? -6.747 -6.400 -15.221 1.00 97.62 79 PHE A O 1
ATOM 591 N N . ASN A 1 80 ? -7.044 -5.119 -17.046 1.00 98.00 80 ASN A N 1
ATOM 592 C CA . ASN A 1 80 ? -8.477 -5.373 -17.200 1.00 98.00 80 ASN A CA 1
ATOM 593 C C . ASN A 1 80 ? -8.741 -6.101 -18.521 1.00 98.00 80 ASN A C 1
ATOM 595 O O . ASN A 1 80 ? -8.744 -5.486 -19.585 1.00 98.00 80 ASN A O 1
ATOM 599 N N . TYR A 1 81 ? -8.967 -7.409 -18.440 1.00 97.56 81 TYR A N 1
ATOM 600 C CA . TYR A 1 81 ? -9.257 -8.281 -19.577 1.00 97.56 81 TYR A CA 1
ATOM 601 C C . TYR A 1 81 ? -10.416 -9.213 -19.220 1.00 97.56 81 TYR A C 1
ATOM 603 O O . TYR A 1 81 ? -10.678 -9.461 -18.043 1.00 97.56 81 TYR A O 1
ATOM 611 N N . THR A 1 82 ? -11.108 -9.742 -20.226 1.00 98.06 82 THR A N 1
ATOM 612 C CA . THR A 1 82 ? -12.149 -10.755 -20.017 1.00 98.06 82 THR A CA 1
ATOM 613 C C . THR A 1 82 ? -11.530 -12.044 -19.469 1.00 98.06 82 THR A C 1
ATOM 615 O O . THR A 1 82 ? -10.564 -12.550 -20.039 1.00 98.06 82 THR A O 1
ATOM 618 N N . SER A 1 83 ? -12.078 -12.572 -18.372 1.00 97.50 83 SER A N 1
ATOM 619 C CA . SER A 1 83 ? -11.701 -13.887 -17.835 1.00 97.50 83 SER A CA 1
ATOM 620 C C . SER A 1 83 ? -12.096 -15.014 -18.797 1.00 97.50 83 SER A C 1
ATOM 622 O O . SER A 1 83 ? -13.121 -14.913 -19.470 1.00 97.50 83 SER A O 1
ATOM 624 N N . THR A 1 84 ? -11.280 -16.069 -18.857 1.00 95.62 84 THR A N 1
ATOM 625 C CA . THR A 1 84 ? -11.559 -17.304 -19.614 1.00 95.62 84 THR A CA 1
ATOM 626 C C . THR A 1 84 ? -12.453 -18.256 -18.845 1.00 95.62 84 THR A C 1
ATOM 628 O O . THR A 1 84 ? -12.239 -18.349 -17.614 1.00 95.62 84 THR A O 1
#

InterPro domains:
  IPR000685 Ribulose bisphosphate carboxylase, large subunit, C-terminal [PF00016] (1-74)
  IPR033966 RuBisCO [PTHR42704] (2-82)
  IPR036376 Ribulose bisphosphate carboxylase, large subunit, C-terminal domain superfamily [G3DSA:3.20.20.110] (1-84)
  IPR036376 Ribulose bisphosphate carboxylase, large subunit, C-terminal domain superfamily [SSF51649] (1-83)